Protein AF-A0A919B116-F1 (afdb_monomer_lite)

pLDDT: mean 89.78, std 8.55, range [61.53, 98.0]

Radius of gyration: 18.39 Å; chains: 1; bounding box: 45×36×40 Å

Foldseek 3Di:
DDPVLVVQLCVQLVVCPPFPDDSVVSNVLSVLLVVQVVVVVVQCPVQDDPDDSQVVVLVVLVVCCVVCVVVVVVSVVVSVVCVVDPPTPCSNVVSVVVSVVVVVVVRVVSVD

Organism: NCBI:txid67302

Sequence (112 aa):
MGPGELSWLERVVSALVGTNLSGAERMDAAVLLVGHVRGIAQQARAVGPAGNPEAQLGAILGDLMQAHGARFPALAEALTSAAQSDGQDQAWDFGLQRILDGLAALIDQRAG

InterPro domains:
  IPR004111 Tetracycline repressor TetR, C-terminal [PF02909] (1-106)
  IPR036271 Tetracyclin repressor-like, C-terminal domain superfamily [SSF48498] (1-110)

Structure (mmCIF, N/CA/C/O backbone):
data_AF-A0A919B116-F1
#
_entry.id   AF-A0A919B116-F1
#
loop_
_atom_site.group_PDB
_atom_site.id
_atom_site.type_symbol
_atom_site.label_atom_id
_atom_site.label_alt_id
_atom_site.label_comp_id
_atom_site.label_asym_id
_atom_site.label_entity_id
_atom_site.label_seq_id
_atom_site.pdbx_PDB_ins_code
_atom_site.Cartn_x
_atom_site.Cartn_y
_atom_site.Cartn_z
_atom_site.occupancy
_atom_site.B_iso_or_equiv
_atom_site.auth_seq_id
_atom_site.auth_comp_id
_atom_site.auth_asym_id
_atom_site.auth_atom_id
_atom_site.pdbx_PDB_model_num
ATOM 1 N N . MET A 1 1 ? -3.881 21.072 3.636 1.00 69.06 1 MET A N 1
ATOM 2 C CA . MET A 1 1 ? -5.159 20.381 3.869 1.00 69.06 1 MET A CA 1
ATOM 3 C C . MET A 1 1 ? -6.282 21.254 3.344 1.00 69.06 1 MET A C 1
ATOM 5 O O . MET A 1 1 ? -6.638 22.229 3.993 1.00 69.06 1 MET A O 1
ATOM 9 N N . GLY A 1 2 ? -6.740 20.979 2.122 1.00 85.50 2 GLY A N 1
ATOM 10 C CA . GLY A 1 2 ? -7.860 21.687 1.486 1.00 85.50 2 GLY A CA 1
ATOM 11 C C . GLY A 1 2 ? -9.212 20.976 1.676 1.00 85.50 2 GLY A C 1
ATOM 12 O O . GLY A 1 2 ? -9.240 19.831 2.130 1.00 85.50 2 GLY A O 1
ATOM 13 N N . PRO A 1 3 ? -10.339 21.597 1.276 1.00 84.50 3 PRO A N 1
ATOM 14 C CA . PRO A 1 3 ? -11.685 21.024 1.434 1.00 84.50 3 PRO A CA 1
ATOM 15 C C . PRO A 1 3 ? -11.863 19.638 0.795 1.00 84.50 3 PRO A C 1
ATOM 17 O O . PRO A 1 3 ? -12.572 18.787 1.332 1.00 84.50 3 PRO A O 1
ATOM 20 N N . GLY A 1 4 ? -11.187 19.383 -0.330 1.00 84.62 4 GLY A N 1
ATOM 21 C CA . GLY A 1 4 ? -11.206 18.075 -0.989 1.00 84.62 4 GLY A CA 1
ATOM 22 C C . GLY A 1 4 ? -10.499 16.982 -0.183 1.00 84.62 4 GLY A C 1
ATOM 23 O O . GLY A 1 4 ? -11.006 15.868 -0.098 1.00 84.62 4 GLY A O 1
ATOM 24 N N . GLU A 1 5 ? -9.371 17.308 0.459 1.00 84.94 5 GLU A N 1
ATOM 25 C CA . GLU A 1 5 ? -8.631 16.364 1.309 1.00 84.94 5 GLU A CA 1
ATOM 26 C C . GLU A 1 5 ? -9.448 15.996 2.552 1.00 84.94 5 GLU A C 1
ATOM 28 O O . GLU A 1 5 ? -9.551 14.819 2.884 1.00 84.94 5 GLU A O 1
ATOM 33 N N . LEU A 1 6 ? -10.117 16.972 3.176 1.00 90.38 6 LEU A N 1
ATOM 34 C CA . LEU A 1 6 ? -11.032 16.713 4.294 1.00 90.38 6 LEU A CA 1
ATOM 35 C C . LEU A 1 6 ? -12.230 15.854 3.873 1.00 90.38 6 LEU A C 1
ATOM 37 O O . LEU A 1 6 ? -12.571 14.899 4.560 1.00 90.38 6 LEU A O 1
ATOM 41 N N . SER A 1 7 ? -12.822 16.139 2.710 1.00 90.56 7 SER A N 1
ATOM 42 C CA . SER A 1 7 ? -13.959 15.369 2.180 1.00 90.56 7 SER A CA 1
ATOM 43 C C . SER A 1 7 ? -13.600 13.919 1.844 1.00 90.56 7 SER A C 1
ATOM 45 O O . SER A 1 7 ? -14.480 13.061 1.774 1.00 90.56 7 SER A O 1
ATOM 47 N N . TRP A 1 8 ? -12.328 13.640 1.558 1.00 89.12 8 TRP A N 1
ATOM 48 C CA . TRP A 1 8 ? -11.841 12.280 1.348 1.00 89.12 8 TRP A CA 1
ATOM 49 C C . TRP A 1 8 ? -11.607 11.551 2.672 1.00 89.12 8 TRP A C 1
ATOM 51 O O . TRP A 1 8 ? -12.079 10.427 2.829 1.00 89.12 8 TRP A O 1
ATOM 61 N N . LEU A 1 9 ? -10.936 12.201 3.629 1.00 93.81 9 LEU A N 1
ATOM 62 C CA . LEU A 1 9 ? -10.722 11.640 4.965 1.00 93.81 9 LEU A CA 1
ATOM 63 C C . LEU A 1 9 ? -12.054 11.288 5.636 1.00 93.81 9 LEU A C 1
ATOM 65 O O . LEU A 1 9 ? -12.206 10.170 6.119 1.00 93.81 9 LEU A O 1
ATOM 69 N N . GLU A 1 10 ? -13.037 12.188 5.569 1.00 95.25 10 GLU A N 1
ATOM 70 C CA . GLU A 1 10 ? -14.384 11.946 6.096 1.00 95.25 10 GLU A CA 1
ATOM 71 C C . GLU A 1 10 ? -15.024 10.696 5.480 1.00 95.25 10 GLU A C 1
ATOM 73 O O . GLU A 1 10 ? -15.556 9.853 6.196 1.00 95.25 10 GLU A O 1
ATOM 78 N N . ARG A 1 11 ? -14.923 10.519 4.155 1.00 95.31 11 ARG A N 1
ATOM 79 C CA . ARG A 1 11 ? -15.486 9.346 3.470 1.00 95.31 11 ARG A CA 1
ATOM 80 C C . ARG A 1 11 ? -14.860 8.036 3.935 1.00 95.31 11 ARG A C 1
ATOM 82 O O . ARG A 1 11 ? -15.594 7.078 4.162 1.00 95.31 11 ARG A O 1
ATOM 89 N N . VAL A 1 12 ? -13.536 7.984 4.085 1.00 94.44 12 VAL A N 1
ATOM 90 C CA . VAL A 1 12 ? -12.865 6.762 4.557 1.00 94.44 12 VAL A CA 1
ATOM 91 C C . VAL A 1 12 ? -13.218 6.477 6.014 1.00 94.44 12 VAL A C 1
ATOM 93 O O . VAL A 1 12 ? -13.588 5.354 6.345 1.00 94.44 12 VAL A O 1
ATOM 96 N N . VAL A 1 13 ? -13.154 7.488 6.883 1.00 96.81 13 VAL A N 1
ATOM 97 C CA . VAL A 1 13 ? -13.477 7.322 8.307 1.00 96.81 13 VAL A CA 1
ATOM 98 C C . VAL A 1 13 ? -14.927 6.879 8.486 1.00 96.81 13 VAL A C 1
ATOM 100 O O . VAL A 1 13 ? -15.181 5.949 9.251 1.00 96.81 13 VAL A O 1
ATOM 103 N N . SER A 1 14 ? -15.858 7.492 7.749 1.00 97.62 14 SER A N 1
ATOM 104 C CA . SER A 1 14 ? -17.280 7.144 7.748 1.00 97.62 14 SER A CA 1
ATOM 105 C C . SER A 1 14 ? -17.519 5.701 7.293 1.00 97.62 14 SER A C 1
ATOM 107 O O . SER A 1 14 ? -18.259 4.973 7.950 1.00 97.62 14 SER A O 1
ATOM 109 N N . ALA A 1 15 ? -16.827 5.241 6.244 1.00 96.62 15 ALA A N 1
ATOM 110 C CA . ALA A 1 15 ? -16.932 3.862 5.760 1.00 96.62 15 ALA A CA 1
ATOM 111 C C . ALA A 1 15 ? -16.470 2.811 6.787 1.00 96.62 15 ALA A C 1
ATOM 113 O O . ALA A 1 15 ? -16.896 1.661 6.723 1.00 96.62 15 ALA A O 1
ATOM 114 N N . LEU A 1 16 ? -15.617 3.199 7.739 1.00 96.44 16 LEU A N 1
ATOM 115 C CA . LEU A 1 16 ? -15.120 2.325 8.803 1.00 96.44 16 LEU A CA 1
ATOM 116 C C . LEU A 1 16 ? -15.919 2.457 10.111 1.00 96.44 16 LEU A C 1
ATOM 118 O O . LEU A 1 16 ? -15.603 1.784 11.099 1.00 96.44 16 LEU A O 1
ATOM 122 N N . VAL A 1 17 ? -16.947 3.311 10.163 1.00 96.00 17 VAL A N 1
ATOM 123 C CA . VAL A 1 17 ? -17.858 3.388 11.313 1.00 96.00 17 VAL A CA 1
ATOM 124 C C . VAL A 1 17 ? -18.607 2.064 11.464 1.00 96.00 17 VAL A C 1
ATOM 126 O O . VAL A 1 17 ? -19.045 1.463 10.492 1.00 96.00 17 VAL A O 1
ATOM 129 N N . GLY A 1 18 ? -18.748 1.600 12.706 1.00 93.81 18 GLY A N 1
ATOM 130 C CA . GLY A 1 18 ? -19.380 0.313 13.014 1.00 93.81 18 GLY A CA 1
ATOM 131 C C . GLY A 1 18 ? -18.424 -0.881 12.967 1.00 93.81 18 GLY A C 1
ATOM 132 O O . GLY A 1 18 ? -18.793 -1.955 13.426 1.00 93.81 18 GLY A O 1
ATOM 133 N N . THR A 1 19 ? -17.187 -0.693 12.498 1.00 96.00 19 THR A N 1
ATOM 134 C CA . THR A 1 19 ? -16.110 -1.674 12.696 1.00 96.00 19 THR A CA 1
ATOM 135 C C . THR A 1 19 ? -15.526 -1.570 14.111 1.00 96.00 19 THR A C 1
ATOM 137 O O . THR A 1 19 ? -15.619 -0.522 14.763 1.00 96.00 19 THR A O 1
ATOM 140 N N . ASN A 1 20 ? -14.821 -2.618 14.545 1.00 95.69 20 ASN A N 1
ATOM 141 C CA . ASN A 1 20 ? -14.093 -2.660 15.82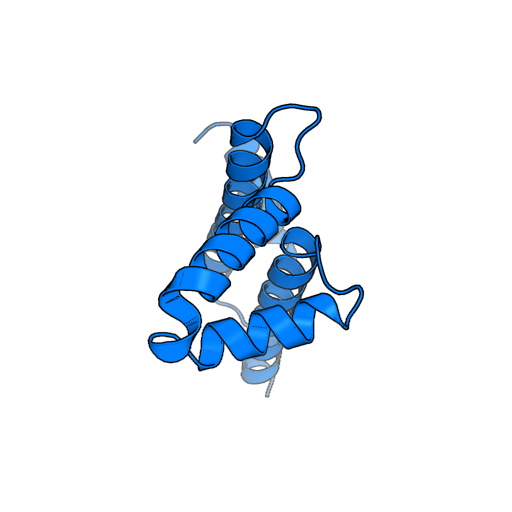2 1.00 95.69 20 ASN A CA 1
ATOM 142 C C . ASN A 1 20 ? -12.745 -1.903 15.798 1.00 95.69 20 ASN A C 1
ATOM 144 O O . ASN A 1 20 ? -11.896 -2.073 16.679 1.00 95.69 20 ASN A O 1
ATOM 148 N N . LEU A 1 21 ? -12.526 -1.047 14.796 1.00 97.19 21 LEU A N 1
ATOM 149 C CA . LEU A 1 21 ? -11.380 -0.142 14.749 1.00 97.19 21 LEU A CA 1
ATOM 150 C C . LEU A 1 21 ? -11.613 1.078 15.644 1.00 97.19 21 LEU A C 1
ATOM 152 O O . LEU A 1 21 ? -12.706 1.654 15.665 1.00 97.19 21 LEU A O 1
ATOM 156 N N . SER A 1 22 ? -10.560 1.508 16.337 1.00 96.62 22 SER A N 1
ATOM 157 C CA . SER A 1 22 ? -10.544 2.765 17.086 1.00 96.62 22 SER A CA 1
ATOM 158 C C . SER A 1 22 ? -10.558 3.975 16.147 1.00 96.62 22 SER A C 1
ATOM 160 O O . SER A 1 22 ? -10.246 3.874 14.961 1.00 96.62 22 SER A O 1
ATOM 162 N N . GLY A 1 23 ? -10.880 5.158 16.679 1.00 96.00 23 GLY A N 1
ATOM 163 C CA . GLY A 1 23 ? -10.842 6.396 15.893 1.00 96.00 23 GLY A CA 1
ATOM 164 C C . GLY A 1 23 ? -9.464 6.685 15.283 1.00 96.00 23 GLY A C 1
ATOM 165 O O . GLY A 1 23 ? -9.391 7.116 14.136 1.00 96.00 23 GLY A O 1
ATOM 166 N N . ALA A 1 24 ? -8.384 6.391 16.016 1.00 97.06 24 ALA A N 1
ATOM 167 C CA . ALA A 1 24 ? -7.016 6.543 15.520 1.00 97.06 24 ALA A CA 1
ATOM 168 C C . ALA A 1 24 ? -6.746 5.618 14.324 1.00 97.06 24 ALA A C 1
ATOM 170 O O . ALA A 1 24 ? -6.292 6.077 13.285 1.00 97.06 24 ALA A O 1
ATOM 171 N N . GLU A 1 25 ? -7.142 4.349 14.415 1.00 97.44 25 GLU A N 1
ATOM 172 C CA . GLU A 1 25 ? -6.935 3.381 13.330 1.00 97.44 25 GLU A CA 1
ATOM 173 C C . GLU A 1 25 ? -7.740 3.715 12.075 1.00 97.44 25 GLU A C 1
ATOM 175 O O . GLU A 1 25 ? -7.260 3.520 10.962 1.00 97.44 25 GLU A O 1
ATOM 180 N N . ARG A 1 26 ? -8.952 4.262 12.231 1.00 97.81 26 ARG A N 1
ATOM 181 C CA . ARG A 1 26 ? -9.743 4.743 11.087 1.00 97.81 26 ARG A CA 1
ATOM 182 C C . ARG A 1 26 ? -9.051 5.908 10.378 1.00 97.81 26 ARG A C 1
ATOM 184 O O . ARG A 1 26 ? -9.059 5.969 9.150 1.00 97.81 26 ARG A O 1
ATOM 191 N N . MET A 1 27 ? -8.434 6.814 11.138 1.00 97.12 27 MET A N 1
ATOM 192 C CA . MET A 1 27 ? -7.637 7.910 10.580 1.00 97.12 27 MET A CA 1
ATOM 193 C C . MET A 1 27 ? -6.361 7.400 9.905 1.00 97.12 27 MET A C 1
ATOM 195 O O . MET A 1 27 ? -6.063 7.822 8.788 1.00 97.12 27 MET A O 1
ATOM 199 N N . ASP A 1 28 ? -5.646 6.465 10.530 1.00 97.19 28 ASP A N 1
ATOM 200 C CA .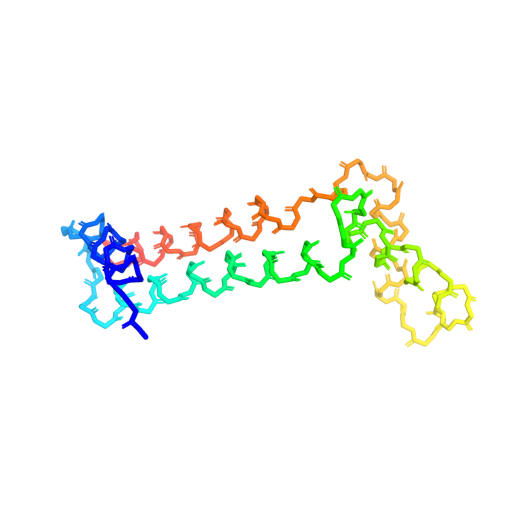 ASP A 1 28 ? -4.429 5.873 9.967 1.00 97.19 28 ASP A CA 1
ATOM 201 C C . ASP A 1 28 ? -4.726 5.115 8.668 1.00 97.19 28 ASP A C 1
ATOM 203 O O . ASP A 1 28 ? -4.010 5.283 7.680 1.00 97.19 28 ASP A O 1
ATOM 207 N N . ALA A 1 29 ? -5.835 4.371 8.610 1.00 97.00 29 ALA A N 1
ATOM 208 C CA . ALA A 1 29 ? -6.314 3.729 7.387 1.00 97.00 29 ALA A CA 1
ATOM 209 C C . ALA A 1 29 ? -6.582 4.751 6.267 1.00 97.00 29 ALA A C 1
ATOM 211 O O . ALA A 1 29 ? -6.185 4.544 5.117 1.00 97.00 29 ALA A O 1
ATOM 212 N N . ALA A 1 30 ? -7.205 5.888 6.598 1.00 95.81 30 ALA A N 1
ATOM 213 C CA . ALA A 1 30 ? -7.453 6.962 5.641 1.00 95.81 30 ALA A CA 1
ATOM 214 C C . ALA A 1 30 ? -6.153 7.579 5.110 1.00 95.81 30 ALA A C 1
ATOM 216 O O . ALA A 1 30 ? -6.010 7.772 3.900 1.00 95.81 30 ALA A O 1
ATOM 217 N N . VAL A 1 31 ? -5.186 7.848 5.989 1.00 94.88 31 VAL A N 1
ATOM 218 C CA . VAL A 1 31 ? -3.872 8.378 5.601 1.00 94.88 31 VAL A CA 1
ATOM 219 C C . VAL A 1 31 ? -3.094 7.369 4.755 1.00 94.88 31 VAL A C 1
ATOM 221 O O . VAL A 1 31 ? -2.490 7.769 3.758 1.00 94.88 31 VAL A O 1
ATOM 224 N N . LEU A 1 32 ? -3.148 6.078 5.092 1.00 96.31 32 LEU A N 1
ATOM 225 C CA . LEU A 1 32 ? -2.486 5.005 4.349 1.00 96.31 32 LEU A CA 1
ATOM 226 C C . LEU A 1 32 ? -3.004 4.914 2.907 1.00 96.31 32 LEU A C 1
ATOM 228 O O . LEU A 1 32 ? -2.211 4.933 1.963 1.00 96.31 32 LEU A O 1
ATOM 232 N N . LEU A 1 33 ? -4.329 4.905 2.728 1.00 95.12 33 LEU A N 1
ATOM 233 C CA . LEU A 1 33 ? -4.953 4.905 1.404 1.00 95.12 33 LEU A CA 1
ATOM 234 C C . LEU A 1 33 ? -4.566 6.153 0.601 1.00 95.12 33 LEU A C 1
ATOM 236 O O . LEU A 1 33 ? -4.141 6.039 -0.546 1.00 95.12 33 LEU A O 1
ATOM 240 N N . VAL A 1 34 ? -4.644 7.349 1.201 1.00 91.88 34 VAL A N 1
ATOM 241 C CA . VAL A 1 34 ? -4.215 8.597 0.536 1.00 91.88 34 VAL A CA 1
ATOM 242 C C . VAL A 1 34 ? -2.752 8.534 0.118 1.00 91.88 34 VAL A C 1
ATOM 244 O O . VAL A 1 34 ? -2.413 8.989 -0.975 1.00 91.88 34 VAL A O 1
ATOM 247 N N . GLY A 1 35 ? -1.887 8.009 0.986 1.00 92.94 35 GLY A N 1
ATOM 248 C CA . GLY A 1 35 ? -0.460 7.864 0.728 1.00 92.94 35 GLY A CA 1
ATOM 249 C C . GLY A 1 35 ? -0.196 7.039 -0.526 1.00 92.94 35 GLY A C 1
ATOM 250 O O . GLY A 1 35 ? 0.508 7.514 -1.418 1.00 92.94 35 GLY A O 1
ATOM 251 N N . HIS A 1 36 ? -0.830 5.866 -0.631 1.00 94.44 36 HIS A N 1
ATOM 252 C CA . HIS A 1 36 ? -0.717 4.991 -1.803 1.00 94.44 36 HIS A CA 1
ATOM 253 C C . HIS A 1 36 ? -1.180 5.693 -3.081 1.00 94.44 36 HIS A C 1
ATOM 255 O O . HIS A 1 36 ? -0.417 5.821 -4.040 1.00 94.44 36 HIS A O 1
ATOM 261 N N . VAL A 1 37 ? -2.396 6.253 -3.066 1.00 90.25 37 VAL A N 1
ATOM 262 C CA . VAL A 1 37 ? -2.968 6.916 -4.247 1.00 90.25 37 VAL A CA 1
ATOM 263 C C . VAL A 1 37 ? -2.116 8.094 -4.707 1.00 90.25 37 VAL A C 1
ATOM 265 O O . VAL A 1 37 ? -1.865 8.275 -5.901 1.00 90.25 37 VAL A O 1
ATOM 268 N N . ARG A 1 38 ? -1.646 8.904 -3.756 1.00 90.69 38 ARG A N 1
ATOM 269 C CA . ARG A 1 38 ? -0.802 10.061 -4.045 1.00 90.69 38 ARG A CA 1
ATOM 270 C C . ARG A 1 38 ? 0.555 9.639 -4.605 1.00 90.69 38 ARG A C 1
ATOM 272 O O . ARG A 1 38 ? 1.025 10.307 -5.522 1.00 90.69 38 ARG A O 1
ATOM 279 N N . GLY A 1 39 ? 1.157 8.569 -4.084 1.00 91.69 39 GLY A N 1
ATOM 280 C CA . GLY A 1 39 ? 2.418 8.019 -4.586 1.00 91.69 39 GLY A CA 1
ATOM 281 C C . GLY A 1 39 ? 2.314 7.621 -6.057 1.00 91.69 39 GLY A C 1
ATOM 282 O O . GLY A 1 39 ? 3.054 8.154 -6.886 1.00 91.69 39 GLY A O 1
ATOM 283 N N . ILE A 1 40 ? 1.309 6.810 -6.398 1.00 90.50 40 ILE A N 1
ATOM 284 C CA . ILE A 1 40 ? 1.045 6.387 -7.782 1.00 90.50 40 ILE A CA 1
ATOM 285 C C . ILE A 1 40 ? 0.800 7.599 -8.694 1.00 90.50 40 ILE A C 1
ATOM 287 O O . ILE A 1 40 ? 1.411 7.726 -9.755 1.00 90.50 40 ILE A O 1
ATOM 291 N N . ALA A 1 41 ? -0.034 8.553 -8.266 1.00 88.62 41 ALA A N 1
ATOM 292 C CA . ALA A 1 41 ? -0.315 9.755 -9.052 1.00 88.62 41 ALA A CA 1
ATOM 293 C C . ALA A 1 41 ? 0.923 10.654 -9.249 1.00 88.62 41 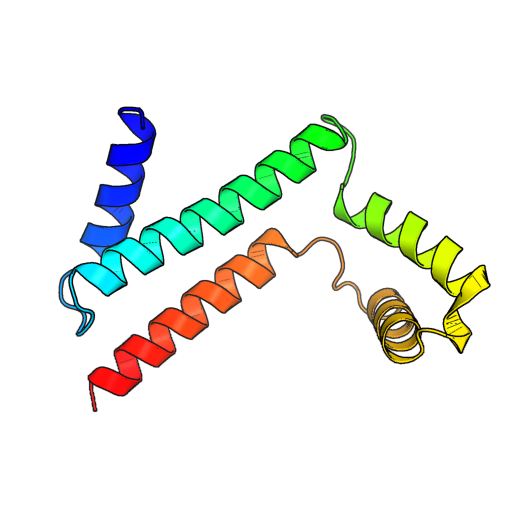ALA A C 1
ATOM 295 O O . ALA A 1 41 ? 1.054 11.340 -10.265 1.00 88.62 41 ALA A O 1
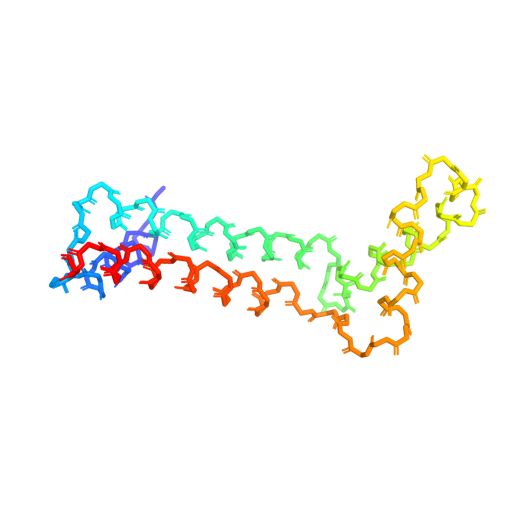ATOM 296 N N . GLN A 1 42 ? 1.840 10.694 -8.280 1.00 90.19 42 GLN A N 1
ATOM 297 C CA . GLN A 1 42 ? 3.108 11.412 -8.414 1.00 90.19 42 GLN A CA 1
ATOM 298 C C . GLN A 1 42 ? 4.040 10.719 -9.411 1.00 90.19 42 GLN A C 1
ATOM 300 O O . GLN A 1 42 ? 4.607 11.408 -10.258 1.00 90.19 42 GLN A O 1
ATOM 305 N N . GLN A 1 43 ? 4.140 9.388 -9.364 1.00 87.62 43 GLN A N 1
ATOM 306 C CA . GLN A 1 43 ? 4.916 8.602 -10.327 1.00 87.62 43 GLN A CA 1
ATOM 307 C C . GLN A 1 43 ? 4.378 8.777 -11.751 1.00 87.62 43 GLN A C 1
ATOM 309 O O . GLN A 1 43 ? 5.146 9.112 -12.648 1.00 87.62 43 GLN A O 1
ATOM 314 N N . ALA A 1 44 ? 3.059 8.672 -11.946 1.00 85.75 44 ALA A N 1
ATOM 315 C CA . ALA A 1 44 ? 2.402 8.901 -13.237 1.00 85.75 44 ALA A CA 1
ATOM 316 C C . ALA A 1 44 ? 2.730 10.280 -13.833 1.00 85.75 44 ALA A C 1
ATOM 318 O O . ALA A 1 44 ? 3.013 10.408 -15.022 1.00 85.75 44 ALA A O 1
ATOM 319 N N . ARG A 1 45 ? 2.761 11.331 -13.003 1.00 86.62 45 ARG A N 1
ATOM 320 C CA . ARG A 1 45 ? 3.119 12.681 -13.466 1.00 86.62 45 ARG A CA 1
ATOM 321 C C . ARG A 1 45 ? 4.593 12.829 -13.835 1.00 86.62 45 ARG A C 1
ATOM 323 O O . ARG A 1 45 ? 4.895 13.639 -14.706 1.00 86.62 45 ARG A O 1
ATOM 330 N N . ALA A 1 46 ? 5.495 12.088 -13.193 1.00 85.19 46 ALA A N 1
ATOM 331 C CA . ALA A 1 46 ? 6.935 12.207 -13.426 1.00 85.19 46 ALA A CA 1
ATOM 332 C C . ALA A 1 46 ? 7.359 11.744 -14.831 1.00 85.19 46 ALA A C 1
ATOM 334 O O . ALA A 1 46 ? 8.323 12.272 -15.378 1.00 85.19 46 ALA A O 1
ATOM 335 N N . VAL A 1 47 ? 6.625 10.803 -15.428 1.00 81.44 47 VAL A N 1
ATOM 336 C CA . VAL A 1 47 ? 6.908 10.242 -16.764 1.00 81.44 47 VAL A CA 1
ATOM 337 C C . VAL A 1 47 ? 6.054 10.825 -17.895 1.00 81.44 47 VAL A C 1
ATOM 339 O O . VAL A 1 47 ? 6.262 10.491 -19.061 1.00 81.44 47 VAL A O 1
ATOM 342 N N . GLY A 1 48 ? 5.15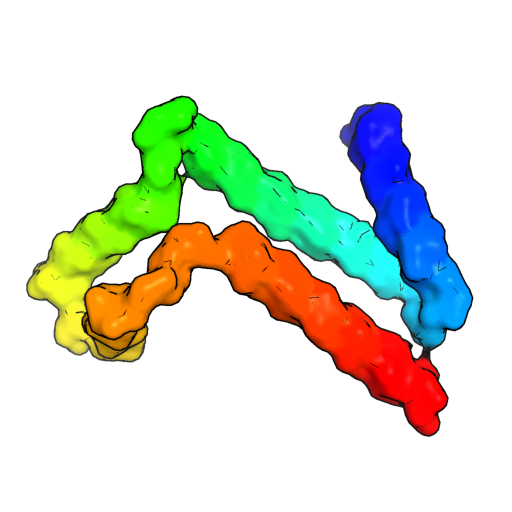4 11.758 -17.575 1.00 75.62 48 GLY A N 1
ATOM 343 C CA . GLY A 1 48 ? 4.331 12.482 -18.544 1.00 75.62 48 GLY A CA 1
ATOM 344 C C . GLY A 1 48 ? 3.126 11.689 -19.087 1.00 75.62 48 GLY A C 1
ATOM 345 O O . GLY A 1 48 ? 2.979 10.503 -18.808 1.00 75.62 48 GLY A O 1
ATOM 346 N N . PRO A 1 49 ? 2.242 12.330 -19.882 1.00 65.94 49 PRO A N 1
ATOM 347 C CA . PRO A 1 49 ? 0.922 11.785 -20.240 1.00 65.94 49 PRO A CA 1
ATOM 348 C C . PRO A 1 49 ? 0.936 10.505 -21.086 1.00 65.94 49 PRO A C 1
ATOM 350 O O . PRO A 1 49 ? -0.068 9.805 -21.141 1.00 65.94 49 PRO A O 1
ATOM 353 N N . ALA A 1 50 ? 2.042 10.235 -21.782 1.00 67.81 50 ALA A N 1
ATOM 354 C CA . ALA A 1 50 ? 2.209 9.077 -22.662 1.00 67.81 50 ALA A CA 1
ATOM 355 C C . ALA A 1 50 ? 3.160 8.015 -22.080 1.00 67.81 50 ALA A C 1
ATOM 357 O O . ALA A 1 50 ? 3.421 7.005 -22.729 1.00 67.81 50 ALA A O 1
ATOM 358 N N . GLY A 1 51 ? 3.720 8.257 -20.891 1.00 72.75 51 GLY A N 1
ATOM 359 C CA . GLY A 1 51 ? 4.673 7.360 -20.253 1.00 72.75 51 GLY A CA 1
ATOM 360 C C . GLY A 1 51 ? 3.987 6.386 -19.302 1.00 72.75 51 GLY A C 1
ATOM 361 O O . GLY A 1 51 ? 3.105 6.771 -18.540 1.00 72.75 51 GLY A O 1
ATOM 362 N N . ASN A 1 52 ? 4.442 5.136 -19.304 1.00 83.88 52 ASN A N 1
ATOM 363 C CA . ASN A 1 52 ? 4.126 4.171 -18.258 1.00 83.88 52 ASN A CA 1
ATOM 364 C C . ASN A 1 52 ? 5.287 4.138 -17.234 1.00 83.88 52 ASN A C 1
ATOM 366 O O . ASN A 1 52 ? 6.400 3.751 -17.612 1.00 83.88 52 ASN A O 1
ATOM 370 N N . PRO A 1 53 ? 5.070 4.562 -15.969 1.00 84.19 53 PRO A N 1
ATOM 371 C CA . PRO A 1 53 ? 6.113 4.561 -14.942 1.00 84.19 53 PRO A CA 1
ATOM 372 C C . PRO A 1 53 ? 6.668 3.169 -14.644 1.00 84.19 53 PRO A C 1
ATOM 374 O O . PRO A 1 53 ? 7.871 3.025 -14.433 1.00 84.19 53 PRO A O 1
ATOM 377 N N . GLU A 1 54 ? 5.800 2.158 -14.617 1.00 84.31 54 GLU A N 1
ATOM 378 C CA . GLU A 1 54 ? 6.155 0.785 -14.262 1.00 84.31 54 GLU A CA 1
ATOM 379 C C . GLU A 1 54 ? 6.995 0.146 -15.373 1.00 84.31 54 GLU A C 1
ATOM 381 O O . GLU A 1 54 ? 8.075 -0.374 -15.093 1.00 84.31 54 GLU A O 1
ATOM 386 N N . ALA A 1 55 ? 6.604 0.317 -16.639 1.00 83.31 55 ALA A N 1
ATOM 387 C CA . ALA A 1 55 ? 7.407 -0.131 -17.779 1.00 83.31 55 ALA A CA 1
ATOM 388 C C . ALA A 1 55 ? 8.796 0.538 -17.838 1.00 83.31 55 ALA A C 1
ATOM 390 O O . ALA A 1 55 ? 9.800 -0.127 -18.100 1.00 83.31 55 ALA A O 1
ATOM 391 N N . GLN A 1 56 ? 8.886 1.848 -17.567 1.00 85.50 56 GLN A N 1
ATOM 392 C CA . GLN A 1 56 ? 10.180 2.547 -17.534 1.00 85.50 56 GLN A CA 1
ATOM 393 C C . GLN A 1 56 ? 11.072 2.054 -16.396 1.00 85.50 56 GLN A C 1
ATOM 395 O O . GLN A 1 56 ? 12.268 1.839 -16.599 1.00 85.50 56 GLN A O 1
ATOM 400 N N . LEU A 1 57 ? 10.497 1.836 -15.213 1.00 86.38 57 LEU A N 1
ATOM 401 C CA . LEU A 1 57 ? 11.218 1.242 -14.095 1.00 86.38 57 LEU A CA 1
ATOM 402 C C . LEU A 1 57 ? 11.708 -0.171 -14.442 1.00 86.38 57 LEU A C 1
ATOM 404 O O . LEU A 1 57 ? 12.864 -0.490 -14.169 1.00 86.38 57 LEU A O 1
ATOM 408 N N . GLY A 1 58 ? 10.865 -0.987 -15.078 1.00 87.12 58 GLY A N 1
ATOM 409 C CA . GLY A 1 58 ? 11.214 -2.332 -15.534 1.00 87.12 58 GLY A CA 1
ATOM 410 C C . GLY A 1 58 ? 12.403 -2.341 -16.496 1.00 87.12 58 GLY A C 1
ATOM 411 O O . GLY A 1 58 ? 13.333 -3.119 -16.298 1.00 87.12 58 GLY A O 1
ATOM 412 N N . ALA A 1 59 ? 12.429 -1.431 -17.476 1.00 87.25 59 ALA A N 1
ATOM 413 C CA . ALA A 1 59 ? 13.551 -1.295 -18.408 1.00 87.25 59 ALA A CA 1
ATOM 414 C C . ALA A 1 59 ? 14.864 -0.930 -17.690 1.00 87.25 59 ALA A C 1
ATOM 416 O O . ALA A 1 59 ? 15.878 -1.602 -17.870 1.00 87.25 59 ALA A O 1
ATOM 417 N N . ILE A 1 60 ? 14.827 0.078 -16.809 1.00 90.25 60 ILE A N 1
ATOM 418 C CA . ILE A 1 60 ? 15.999 0.511 -16.028 1.00 90.25 60 ILE A CA 1
ATOM 419 C C . ILE A 1 60 ? 16.516 -0.627 -15.139 1.00 90.25 60 ILE A C 1
ATOM 421 O O . ILE A 1 60 ? 17.721 -0.869 -15.055 1.00 90.25 60 ILE A O 1
ATOM 425 N N . LEU A 1 61 ? 15.610 -1.336 -14.461 1.00 91.44 61 LEU A N 1
ATOM 426 C CA . LEU A 1 61 ? 15.967 -2.470 -13.613 1.00 91.44 61 LEU A CA 1
ATOM 427 C C . LEU A 1 61 ? 16.537 -3.635 -14.426 1.00 91.44 61 LEU A C 1
ATOM 429 O O . LEU A 1 61 ? 17.487 -4.271 -13.969 1.00 91.44 61 LEU A O 1
ATOM 433 N N . GLY A 1 62 ? 16.006 -3.887 -15.623 1.00 91.12 62 GLY A N 1
ATOM 434 C CA . GLY A 1 62 ? 16.539 -4.872 -16.559 1.00 91.12 62 GLY A CA 1
ATOM 435 C C . GLY A 1 62 ? 18.006 -4.604 -16.888 1.00 91.12 62 GLY A C 1
ATOM 436 O O . GLY A 1 62 ? 18.849 -5.474 -16.662 1.00 91.12 62 GLY A O 1
ATOM 437 N N . ASP A 1 63 ? 18.329 -3.382 -17.318 1.00 92.75 63 ASP A N 1
ATOM 438 C CA . ASP A 1 63 ? 19.701 -2.976 -17.651 1.00 92.75 63 ASP A CA 1
ATOM 439 C C . ASP A 1 63 ? 20.650 -3.114 -16.449 1.00 92.75 63 ASP A C 1
ATOM 441 O O . ASP A 1 63 ? 21.755 -3.659 -16.557 1.00 92.75 63 ASP A O 1
ATOM 445 N N . LEU A 1 64 ? 20.204 -2.683 -15.264 1.00 95.19 64 LEU A N 1
ATOM 446 C CA . LEU A 1 64 ? 20.988 -2.802 -14.034 1.00 95.19 64 LEU A CA 1
ATOM 447 C C . LEU A 1 64 ? 21.227 -4.260 -13.636 1.00 95.19 64 LEU A C 1
ATOM 449 O O . LEU A 1 64 ? 22.317 -4.592 -13.167 1.00 95.19 64 LEU A O 1
ATOM 453 N N . MET A 1 65 ? 20.241 -5.142 -13.809 1.00 95.06 65 MET A N 1
ATOM 454 C CA . MET A 1 65 ? 20.400 -6.558 -13.478 1.00 95.06 65 MET A CA 1
ATOM 455 C C . MET A 1 65 ? 21.277 -7.306 -14.479 1.00 95.06 65 MET A C 1
ATOM 457 O O . MET A 1 65 ? 21.979 -8.226 -14.065 1.00 95.06 65 MET A O 1
ATOM 461 N N . GLN A 1 66 ? 21.341 -6.882 -15.743 1.00 92.75 66 GLN A N 1
ATOM 462 C CA . GLN A 1 66 ? 22.336 -7.413 -16.682 1.00 92.75 66 GLN A CA 1
ATOM 463 C C . GLN A 1 66 ? 23.767 -7.099 -16.219 1.00 92.75 66 GLN A C 1
ATOM 465 O O . GLN A 1 66 ? 24.637 -7.968 -16.245 1.00 92.75 66 GLN A O 1
ATOM 470 N N . ALA A 1 67 ? 24.014 -5.879 -15.733 1.00 95.00 67 ALA A N 1
ATOM 471 C CA . ALA A 1 67 ? 25.343 -5.459 -15.283 1.00 95.00 67 ALA A CA 1
ATOM 472 C C . ALA A 1 67 ? 25.711 -5.954 -13.869 1.00 95.00 67 ALA A C 1
ATOM 474 O O . ALA A 1 67 ? 26.887 -6.172 -13.564 1.00 95.00 67 ALA A O 1
ATOM 475 N N . HIS A 1 68 ? 24.725 -6.096 -12.978 1.00 96.31 68 HIS A N 1
ATOM 476 C CA . HIS A 1 68 ? 24.956 -6.261 -11.538 1.00 96.31 68 HIS A CA 1
ATOM 477 C C . HIS A 1 68 ? 24.147 -7.387 -10.880 1.00 96.31 68 HIS A C 1
ATOM 479 O O . HIS A 1 68 ? 24.194 -7.522 -9.656 1.00 96.31 68 HIS A O 1
ATOM 485 N N . GLY A 1 69 ? 23.441 -8.222 -11.645 1.00 93.94 69 GLY A N 1
ATOM 486 C CA . GLY A 1 69 ? 22.522 -9.237 -11.114 1.00 93.94 69 GLY A CA 1
ATOM 487 C C . GLY A 1 69 ? 23.160 -10.214 -10.125 1.00 93.94 69 GLY A C 1
ATOM 488 O O . GLY A 1 69 ? 22.541 -10.561 -9.123 1.00 93.94 69 GLY A O 1
ATOM 489 N N . ALA A 1 70 ? 24.439 -10.563 -10.311 1.00 96.44 70 ALA A N 1
ATOM 490 C CA . ALA A 1 70 ? 25.180 -11.424 -9.380 1.00 96.44 70 ALA A CA 1
ATOM 491 C C . ALA A 1 70 ? 25.267 -10.854 -7.948 1.00 96.44 70 ALA A C 1
ATOM 493 O O . ALA A 1 70 ? 25.406 -11.610 -6.988 1.00 96.44 70 ALA A O 1
ATOM 494 N N . ARG A 1 71 ? 25.170 -9.527 -7.786 1.00 97.50 71 ARG A N 1
ATOM 495 C CA . ARG A 1 71 ? 25.156 -8.852 -6.480 1.00 97.50 71 ARG A CA 1
ATOM 496 C C . ARG A 1 71 ? 23.752 -8.769 -5.868 1.00 97.50 71 ARG A C 1
ATOM 498 O O . ARG A 1 71 ? 23.638 -8.592 -4.658 1.00 97.50 71 ARG A O 1
ATOM 505 N N . PHE A 1 72 ? 22.702 -8.906 -6.677 1.00 96.81 72 PHE A N 1
ATOM 506 C CA . PHE A 1 72 ? 21.303 -8.759 -6.267 1.00 96.81 72 PHE A CA 1
ATOM 507 C C . PHE A 1 72 ? 20.455 -9.959 -6.730 1.00 96.81 72 PHE A C 1
ATOM 509 O O . PHE A 1 72 ? 19.484 -9.777 -7.467 1.00 96.81 72 PHE A O 1
ATOM 516 N N . PRO A 1 73 ? 20.788 -11.192 -6.300 1.00 95.50 73 PRO A N 1
ATOM 517 C CA . PRO A 1 73 ? 20.201 -12.409 -6.862 1.00 95.50 73 PRO A CA 1
ATOM 518 C C . PRO A 1 73 ? 18.678 -12.485 -6.694 1.00 95.50 73 PRO A C 1
ATOM 520 O O . PRO A 1 73 ? 17.986 -12.827 -7.645 1.00 95.50 73 PRO A O 1
ATOM 523 N N . ALA A 1 74 ? 18.140 -12.081 -5.537 1.00 95.81 74 ALA A N 1
ATOM 524 C CA . ALA A 1 74 ? 16.693 -12.085 -5.296 1.00 95.81 74 ALA A CA 1
ATOM 525 C C . ALA A 1 74 ? 15.933 -11.120 -6.224 1.00 95.81 74 ALA A C 1
ATOM 527 O O . ALA A 1 74 ? 14.824 -11.413 -6.664 1.00 95.81 74 ALA A O 1
ATOM 528 N N . LEU A 1 75 ? 16.535 -9.970 -6.547 1.00 93.44 75 LEU A N 1
ATOM 529 C CA . LEU A 1 75 ? 15.932 -8.999 -7.459 1.00 93.44 75 LEU A CA 1
ATOM 530 C C . LEU A 1 75 ? 15.996 -9.492 -8.909 1.00 93.44 75 LEU A C 1
ATOM 532 O O . LEU A 1 75 ? 15.015 -9.371 -9.638 1.00 93.44 75 LEU A O 1
ATOM 536 N N . ALA A 1 76 ? 17.123 -10.086 -9.309 1.00 93.75 76 ALA A N 1
ATOM 537 C CA . ALA A 1 76 ? 17.280 -10.689 -10.629 1.00 93.75 76 ALA A CA 1
ATOM 538 C C . ALA A 1 76 ? 16.279 -11.838 -10.854 1.00 93.75 76 ALA A C 1
ATOM 540 O O . ALA A 1 76 ? 15.664 -11.921 -11.919 1.00 93.75 76 ALA A O 1
ATOM 541 N N . GLU A 1 77 ? 16.070 -12.685 -9.844 1.00 92.75 77 GLU A N 1
ATOM 542 C CA . GLU A 1 77 ? 15.069 -13.754 -9.875 1.00 92.75 77 GLU A CA 1
ATOM 543 C C . GLU A 1 77 ? 13.647 -13.193 -9.991 1.00 92.75 77 GLU A C 1
ATOM 545 O O . GLU A 1 77 ? 12.895 -13.602 -10.877 1.00 92.75 77 GLU A O 1
ATOM 550 N N . ALA A 1 78 ? 13.294 -12.203 -9.163 1.00 90.69 78 ALA A N 1
ATOM 551 C CA . ALA A 1 78 ? 11.978 -11.572 -9.202 1.00 90.69 78 ALA A CA 1
ATOM 552 C C . ALA A 1 78 ? 11.678 -10.934 -10.569 1.00 90.69 78 ALA A C 1
ATOM 554 O O . ALA A 1 78 ? 10.594 -11.142 -11.107 1.00 90.69 78 ALA A O 1
ATOM 555 N N . LEU A 1 79 ? 12.639 -10.220 -11.168 1.00 88.44 79 LEU A N 1
ATOM 556 C CA . LEU A 1 79 ? 12.487 -9.627 -12.505 1.00 88.44 79 LEU A CA 1
ATOM 557 C C . LEU A 1 79 ? 12.356 -10.690 -13.598 1.00 88.44 79 LEU A C 1
ATOM 559 O O . LEU A 1 79 ? 11.528 -10.553 -14.494 1.00 88.44 79 LEU A O 1
ATOM 563 N N . THR A 1 80 ? 13.129 -11.773 -13.504 1.00 88.25 80 THR A N 1
ATOM 564 C CA . THR A 1 80 ? 13.045 -12.892 -14.452 1.00 88.25 80 THR A CA 1
ATOM 565 C C . THR A 1 80 ? 11.683 -13.586 -14.374 1.00 88.25 80 THR A C 1
ATOM 567 O O . THR A 1 80 ? 11.117 -13.951 -15.402 1.00 88.25 80 THR A O 1
ATOM 570 N N . SER A 1 81 ? 11.133 -13.750 -13.168 1.00 87.75 81 SER A N 1
ATOM 571 C CA . SER A 1 81 ? 9.791 -14.302 -12.944 1.00 87.75 81 SER A CA 1
ATOM 572 C C . SER A 1 81 ? 8.689 -13.352 -13.437 1.00 87.75 81 SER A C 1
ATOM 574 O O . SER A 1 81 ? 7.774 -13.763 -14.153 1.00 87.75 81 SER A O 1
ATOM 576 N N . ALA A 1 82 ? 8.820 -12.057 -13.140 1.00 83.81 82 ALA A N 1
ATOM 577 C CA . ALA A 1 82 ? 7.882 -11.019 -13.564 1.00 83.81 82 ALA A CA 1
ATOM 578 C C . ALA A 1 82 ? 7.876 -10.784 -15.082 1.00 83.81 82 ALA A C 1
ATOM 580 O O . ALA A 1 82 ? 6.896 -10.278 -15.609 1.00 83.81 82 ALA A O 1
ATOM 581 N N . ALA A 1 83 ? 8.945 -11.123 -15.807 1.00 80.50 83 ALA A N 1
ATOM 582 C CA . ALA A 1 83 ? 8.957 -11.094 -17.272 1.00 80.50 83 ALA A CA 1
ATOM 583 C C . ALA A 1 83 ? 8.229 -12.297 -17.904 1.00 80.50 83 ALA A C 1
ATOM 585 O O . ALA A 1 83 ? 7.853 -12.245 -19.071 1.00 80.50 83 ALA A O 1
ATOM 586 N N . GLN A 1 84 ? 8.046 -13.387 -17.152 1.00 81.00 84 GLN A N 1
ATOM 587 C CA . GLN A 1 84 ? 7.352 -14.603 -17.600 1.00 81.00 84 GLN A CA 1
ATOM 588 C C . GLN A 1 84 ? 5.858 -14.599 -17.264 1.00 81.00 84 GLN A C 1
ATOM 590 O O . GLN A 1 84 ? 5.113 -15.459 -17.730 1.00 81.00 84 GLN A O 1
ATOM 595 N N . SER A 1 85 ? 5.426 -13.658 -16.432 1.00 71.62 85 SER A N 1
ATOM 596 C CA . SER A 1 85 ? 4.044 -13.486 -16.011 1.00 71.62 85 SER A CA 1
ATOM 597 C C . SER A 1 85 ? 3.547 -12.127 -16.506 1.00 71.62 85 SER A C 1
ATOM 599 O O . SER A 1 85 ? 4.242 -11.133 -16.345 1.00 71.62 85 SER A O 1
ATOM 601 N N . ASP A 1 86 ? 2.334 -12.045 -17.064 1.00 65.44 86 ASP A N 1
ATOM 602 C CA . ASP A 1 86 ? 1.685 -10.776 -17.473 1.00 65.44 86 ASP A CA 1
ATOM 603 C C . ASP A 1 86 ? 1.272 -9.900 -16.257 1.00 65.44 86 ASP A C 1
ATOM 605 O O . ASP A 1 86 ? 0.262 -9.199 -16.267 1.00 65.44 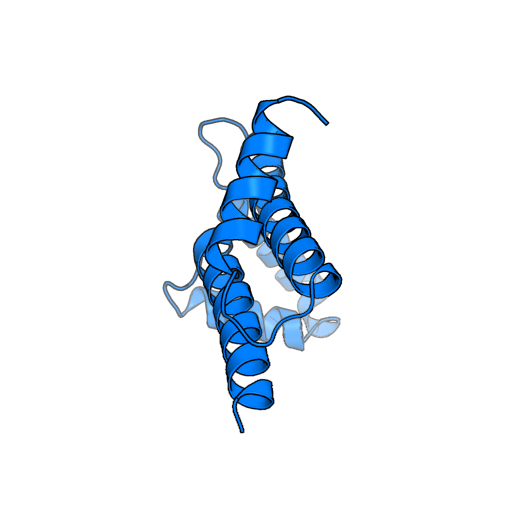86 ASP A O 1
ATOM 609 N N . GLY A 1 87 ? 2.017 -9.976 -15.150 1.00 61.53 87 GLY A N 1
ATOM 610 C CA . GLY A 1 87 ? 1.730 -9.318 -13.872 1.00 61.53 87 GLY A CA 1
ATOM 611 C C . GLY A 1 87 ? 2.324 -7.915 -13.723 1.00 61.53 87 GLY A C 1
ATOM 612 O O . GLY A 1 87 ? 2.312 -7.375 -12.619 1.00 61.53 87 GLY A O 1
ATOM 613 N N . GLN A 1 88 ? 2.887 -7.341 -14.787 1.00 64.81 88 GLN A N 1
ATOM 614 C CA . GLN A 1 88 ? 3.408 -5.970 -14.775 1.00 64.81 88 GLN A CA 1
ATOM 615 C C . GLN A 1 88 ? 2.260 -4.949 -14.856 1.00 64.81 88 GLN A C 1
ATOM 617 O O . GLN A 1 88 ? 1.154 -5.291 -15.269 1.00 64.81 88 GLN A O 1
ATOM 622 N N . ASP A 1 89 ? 2.526 -3.699 -14.466 1.00 68.12 89 ASP A N 1
ATOM 623 C CA . ASP A 1 89 ? 1.588 -2.565 -14.548 1.00 68.12 89 ASP A CA 1
ATOM 624 C C . ASP A 1 89 ? 0.379 -2.632 -13.596 1.00 68.12 89 ASP A C 1
ATOM 626 O O . ASP A 1 89 ? -0.702 -2.119 -13.888 1.00 68.12 89 ASP A O 1
ATOM 630 N N . GLN A 1 90 ? 0.547 -3.273 -12.438 1.00 80.06 90 GLN A N 1
ATOM 631 C CA . GLN A 1 90 ? -0.529 -3.493 -11.466 1.00 80.06 90 GLN A CA 1
ATOM 632 C C . GLN A 1 90 ? -0.266 -2.832 -10.110 1.00 80.06 90 GLN A C 1
ATOM 634 O O . GLN A 1 90 ? -0.999 -3.107 -9.159 1.00 80.06 90 GLN A O 1
ATOM 639 N N . ALA A 1 91 ? 0.748 -1.967 -9.963 1.00 83.75 91 ALA A N 1
ATOM 640 C CA . ALA A 1 91 ? 1.131 -1.448 -8.643 1.00 83.75 91 ALA A CA 1
ATOM 641 C C . ALA A 1 91 ? -0.014 -0.700 -7.936 1.00 83.75 91 ALA A C 1
ATOM 643 O O . ALA A 1 91 ? -0.139 -0.764 -6.708 1.00 83.75 91 ALA A O 1
ATOM 644 N N . TRP A 1 92 ? -0.881 -0.037 -8.708 1.00 88.06 92 TRP A N 1
ATOM 645 C CA . TRP A 1 92 ? -2.108 0.575 -8.203 1.00 88.06 92 TRP A CA 1
ATOM 646 C C . TRP A 1 92 ? -3.042 -0.453 -7.547 1.00 88.06 92 TRP A C 1
ATOM 648 O O . TRP A 1 92 ? -3.279 -0.367 -6.337 1.00 88.06 92 TRP A O 1
ATOM 658 N N . ASP A 1 93 ? -3.546 -1.413 -8.330 1.00 90.00 93 ASP A N 1
ATOM 659 C CA . ASP A 1 93 ? -4.561 -2.373 -7.889 1.00 90.00 93 ASP A CA 1
ATOM 660 C C . ASP A 1 93 ? -3.992 -3.346 -6.862 1.00 90.00 93 ASP A C 1
ATOM 662 O O . ASP A 1 93 ? -4.625 -3.603 -5.838 1.00 90.00 93 ASP A O 1
ATOM 666 N N . PHE A 1 94 ? -2.766 -3.829 -7.082 1.00 91.25 94 PHE A N 1
ATOM 667 C CA . PHE A 1 94 ? -2.077 -4.699 -6.141 1.00 91.25 94 PHE A CA 1
ATOM 668 C C . PHE A 1 94 ? -1.933 -4.018 -4.777 1.00 91.25 94 PHE A C 1
ATOM 670 O O . PHE A 1 94 ? -2.356 -4.578 -3.767 1.00 91.25 94 PHE A O 1
ATOM 677 N N . GLY A 1 95 ? -1.384 -2.799 -4.729 1.00 93.38 95 GLY A N 1
ATOM 678 C CA . GLY A 1 95 ? -1.186 -2.084 -3.467 1.00 93.38 95 GLY A CA 1
ATOM 679 C C . GLY A 1 95 ? -2.503 -1.758 -2.762 1.00 93.38 95 GLY A C 1
ATOM 680 O O . GLY A 1 95 ? -2.616 -1.964 -1.553 1.00 93.38 95 GLY A O 1
ATOM 681 N N . LEU A 1 96 ? -3.523 -1.328 -3.512 1.00 94.75 96 LEU A N 1
ATOM 682 C CA . LEU A 1 96 ? -4.841 -1.031 -2.955 1.00 94.75 96 LEU A CA 1
ATOM 683 C C . LEU A 1 96 ? -5.482 -2.282 -2.347 1.00 94.75 96 LEU A C 1
ATOM 685 O O . LEU A 1 96 ? -5.929 -2.235 -1.202 1.00 94.75 96 LEU A O 1
ATOM 689 N N . GLN A 1 97 ? -5.489 -3.399 -3.077 1.00 95.56 97 GLN A N 1
ATOM 690 C CA . GLN A 1 97 ? -6.029 -4.657 -2.567 1.00 95.56 97 GLN A CA 1
ATOM 691 C C . GLN A 1 97 ? -5.282 -5.113 -1.316 1.00 95.56 97 GLN A C 1
ATOM 693 O O . GLN A 1 97 ? -5.922 -5.430 -0.325 1.00 95.56 97 GLN A O 1
ATOM 698 N N . ARG A 1 98 ? -3.942 -5.075 -1.303 1.00 97.25 98 ARG A N 1
ATOM 699 C CA . ARG A 1 98 ? -3.166 -5.484 -0.119 1.00 97.25 98 ARG A CA 1
ATOM 700 C C . ARG A 1 98 ? -3.438 -4.606 1.104 1.00 97.25 98 ARG A C 1
ATOM 702 O O . ARG A 1 98 ? -3.491 -5.131 2.214 1.00 97.25 98 ARG A O 1
ATOM 709 N N . ILE A 1 99 ? -3.646 -3.300 0.922 1.00 97.25 99 ILE A N 1
ATOM 710 C CA . ILE A 1 99 ? -4.053 -2.405 2.016 1.00 97.25 99 ILE A CA 1
ATOM 711 C C . ILE A 1 99 ? -5.438 -2.801 2.541 1.00 97.25 99 ILE A C 1
ATOM 713 O O . ILE A 1 99 ? -5.614 -2.939 3.750 1.00 97.25 99 ILE A O 1
ATOM 717 N N . LEU A 1 100 ? -6.412 -3.002 1.649 1.00 96.81 100 LEU A N 1
ATOM 718 C CA . LEU A 1 100 ? -7.776 -3.370 2.034 1.00 96.81 100 LEU A CA 1
ATOM 719 C C . LEU A 1 100 ? -7.838 -4.749 2.704 1.00 96.81 100 LEU A C 1
ATOM 721 O O . LEU A 1 100 ? -8.495 -4.881 3.734 1.00 96.81 100 LEU A O 1
ATOM 725 N N . ASP A 1 101 ? -7.104 -5.735 2.186 1.00 98.00 101 ASP A N 1
ATOM 726 C CA . ASP A 1 101 ? -6.988 -7.077 2.766 1.00 98.00 101 ASP A CA 1
ATOM 727 C C . ASP A 1 101 ? -6.410 -7.012 4.190 1.00 98.00 101 ASP A C 1
ATOM 729 O O . ASP A 1 101 ? -6.915 -7.661 5.105 1.00 98.00 101 ASP A O 1
ATOM 733 N N . GLY A 1 102 ? -5.377 -6.189 4.405 1.00 97.69 102 GLY A N 1
ATOM 734 C CA . GLY A 1 102 ? -4.781 -5.988 5.728 1.00 97.69 102 GLY A CA 1
ATOM 735 C C . GLY A 1 102 ? -5.737 -5.325 6.724 1.00 97.69 102 GLY A C 1
ATOM 736 O O . GLY A 1 102 ? -5.789 -5.719 7.889 1.00 97.69 102 GLY A O 1
ATOM 737 N N . LEU A 1 103 ? -6.529 -4.348 6.270 1.00 97.44 103 LEU A N 1
ATOM 738 C CA . LEU A 1 103 ? -7.558 -3.714 7.098 1.00 97.44 103 LEU A CA 1
ATOM 739 C C . LEU A 1 103 ? -8.691 -4.689 7.435 1.00 97.44 103 LEU A C 1
ATOM 741 O O . LEU A 1 103 ? -9.128 -4.722 8.584 1.00 97.44 103 LEU A O 1
ATOM 745 N N . ALA A 1 104 ? -9.136 -5.495 6.469 1.00 97.06 104 ALA A N 1
ATOM 746 C CA . ALA A 1 104 ? -10.139 -6.532 6.690 1.00 97.06 104 ALA A CA 1
ATOM 747 C C . ALA A 1 104 ? -9.657 -7.551 7.732 1.00 97.06 104 ALA A C 1
ATOM 749 O O . ALA A 1 104 ? -10.350 -7.789 8.716 1.00 97.06 104 ALA A O 1
ATOM 750 N N . ALA A 1 105 ? -8.423 -8.046 7.596 1.00 98.00 105 ALA A N 1
ATOM 751 C CA . ALA A 1 105 ? -7.833 -8.970 8.561 1.00 98.00 105 ALA A CA 1
ATOM 752 C C . ALA A 1 105 ? -7.765 -8.381 9.984 1.00 98.00 105 ALA A C 1
ATOM 754 O O . ALA A 1 105 ? -8.064 -9.078 10.953 1.00 98.00 105 ALA A O 1
ATOM 755 N N . LEU A 1 106 ? -7.415 -7.096 10.128 1.00 97.38 106 LEU A N 1
ATOM 756 C CA . LEU A 1 106 ? -7.404 -6.416 11.429 1.00 97.38 106 LEU A CA 1
ATOM 757 C C . LEU A 1 106 ? -8.814 -6.271 12.024 1.00 97.38 106 LEU A C 1
ATOM 759 O O . LEU A 1 106 ? -8.992 -6.423 13.234 1.00 97.38 106 LEU A O 1
ATOM 763 N N . ILE A 1 107 ? -9.810 -5.961 11.191 1.00 97.44 107 ILE A N 1
ATOM 764 C CA . ILE A 1 107 ? -11.213 -5.875 11.611 1.00 97.44 107 ILE A CA 1
ATOM 765 C C . ILE A 1 107 ? -11.693 -7.242 12.107 1.00 97.44 107 ILE A C 1
ATOM 767 O O . ILE A 1 107 ? -12.240 -7.321 13.208 1.00 97.44 107 ILE A O 1
ATOM 771 N N . ASP A 1 108 ? -11.432 -8.303 11.343 1.00 96.81 108 ASP A N 1
ATOM 772 C CA . ASP A 1 108 ? -11.837 -9.673 11.667 1.00 96.81 108 ASP A CA 1
ATOM 773 C C . ASP A 1 108 ? -11.164 -10.173 12.949 1.00 96.81 108 ASP A C 1
ATOM 775 O O . ASP A 1 108 ? -11.827 -10.731 13.824 1.00 96.81 108 ASP A O 1
ATOM 779 N N . GLN A 1 109 ? -9.867 -9.895 13.119 1.00 96.19 109 GLN A N 1
ATOM 780 C CA . GLN A 1 109 ? -9.123 -10.241 14.333 1.00 96.19 109 GLN A CA 1
ATOM 781 C C . GLN A 1 109 ? -9.741 -9.626 15.597 1.00 96.19 109 GLN A C 1
ATOM 783 O O . GLN A 1 109 ? -9.605 -10.187 16.678 1.00 96.19 109 GLN A O 1
ATOM 788 N N . ARG A 1 110 ? -10.396 -8.469 15.476 1.00 91.69 110 ARG A N 1
ATOM 789 C CA . ARG A 1 110 ? -11.046 -7.775 16.595 1.00 91.69 110 ARG A CA 1
ATOM 790 C C . ARG A 1 110 ? -12.522 -8.113 16.751 1.00 91.69 110 ARG A C 1
ATOM 792 O O . ARG A 1 110 ? -13.160 -7.604 17.671 1.00 91.69 110 ARG A O 1
ATOM 799 N N . ALA A 1 111 ? -13.099 -8.857 15.814 1.00 88.19 111 ALA A N 1
ATOM 800 C CA . ALA A 1 111 ? -14.470 -9.342 15.898 1.00 88.19 111 ALA A CA 1
ATOM 801 C C . ALA A 1 111 ? -14.567 -10.681 16.648 1.00 88.19 111 ALA A C 1
ATOM 803 O O . ALA A 1 111 ? -15.637 -10.984 17.180 1.00 88.19 111 ALA A O 1
ATOM 804 N N . GLY A 1 112 ? -13.473 -11.452 16.688 1.00 69.81 112 GLY A N 1
ATOM 805 C CA . GLY A 1 112 ? -13.303 -12.644 17.530 1.00 69.81 112 GLY A CA 1
ATOM 806 C C . GLY A 1 112 ? -12.728 -12.324 18.903 1.00 69.81 112 GLY A C 1
ATOM 807 O O . GLY A 1 112 ? -13.040 -13.097 19.835 1.00 69.81 112 GLY A O 1
#

Secondary structure (DSSP, 8-state):
--HHHHHHHHHHHHHTTTSS--HHHHHHHHHHHHHHHHHHHHHHHHT-TT--HHHHHHHHHHHHHHHHGGG-HHHHHHHHHHTTSS--S-HHHHHHHHHHHHHHHHHHHTT-